Protein AF-A0A6P4YI47-F1 (afdb_monomer_lite)

Secondary structure (DSSP, 8-state):
---THHHHHHHHHHHHHHHHHHHHHHHH-----GGGSGGGGGEEEETTTTEEEE--TTTTHHHHHHHHHHHHHT---EEE---GGGTT--------TTEEETTGGGGS--B-GGGS-HHHHHHHHHHSEEEE----HHHHHHHHHIIIIIIHHHTT--HHHHHHHHHHHHHHHHTSPP-

InterPro domains:
  IPR005331 Sulfotransferase [PF03567] (42-154)
  IPR018011 Carbohydrate sulfotransferase 8-10 [PTHR12137] (9-154)

Foldseek 3Di:
DDDVVVVVVVVVVVVVVVVVVVVVCVVPPPDPDPVPDPQLVQWFAQVQQLEIERADQQLCRLVVLVVSVCVSVVHDAAEDPPDPVCPPPPDPVDDDVRYDHSCVSVPDPGDTPVVDDPVRVVVSVVGGHYDYRDDDPVSSVVSVCCVQPPVCVVVVNCPSVVVVVVVVVVVCVVPPPDD

Sequence (179 aa):
MDDWGNLAEAEEEQSRRLATLKEYCKKNISTGDPRRVSVQGHLLFYDNIKTIYCYIPKAGCKTMKLLFYNLEYNKTERLISVGTADFEGKEADYIAPNAHKSGWIHGRGHKKMKHYSEEELSLRLATYRKIIVVRDPFERLASAWLNKFVNMPARGTLSWVKGLNHRLRNYQERNQPDK

Structure (mmCIF, N/CA/C/O backbone):
data_AF-A0A6P4YI47-F1
#
_entry.id   AF-A0A6P4YI47-F1
#
loop_
_atom_site.group_PDB
_atom_site.id
_atom_site.type_symbol
_atom_site.label_atom_id
_atom_site.label_alt_id
_atom_site.label_comp_id
_atom_site.label_asym_id
_atom_site.label_entity_id
_atom_site.label_seq_id
_atom_site.pdbx_PDB_ins_code
_atom_site.Cartn_x
_atom_site.Cartn_y
_atom_site.Cartn_z
_atom_site.occupancy
_atom_site.B_iso_or_equiv
_atom_site.auth_seq_id
_atom_site.auth_comp_id
_atom_site.auth_asym_id
_atom_site.auth_atom_id
_atom_site.pdbx_PDB_model_num
ATOM 1 N N . MET A 1 1 ? -20.058 7.226 -23.048 1.00 40.03 1 MET A N 1
ATOM 2 C CA . MET A 1 1 ? -21.065 6.188 -22.759 1.00 40.03 1 MET A CA 1
ATOM 3 C C . MET A 1 1 ? -20.331 5.200 -21.885 1.00 40.03 1 MET A C 1
ATOM 5 O O . MET A 1 1 ? -19.506 4.456 -22.398 1.00 40.03 1 MET A O 1
ATOM 9 N N . ASP A 1 2 ? -20.444 5.390 -20.574 1.00 49.72 2 ASP A N 1
ATOM 10 C CA . ASP A 1 2 ? -19.545 4.762 -19.611 1.00 49.72 2 ASP A CA 1
ATOM 11 C C . ASP A 1 2 ? -19.858 3.277 -19.448 1.00 49.72 2 ASP A C 1
ATOM 13 O O . ASP A 1 2 ? -21.009 2.841 -19.409 1.00 49.72 2 ASP A O 1
ATOM 17 N N . ASP A 1 3 ? -18.778 2.519 -19.426 1.00 58.06 3 ASP A N 1
ATOM 18 C CA . ASP A 1 3 ? -18.688 1.073 -19.437 1.00 58.06 3 ASP A CA 1
ATOM 19 C C . ASP A 1 3 ? -19.016 0.498 -18.051 1.00 58.06 3 ASP A C 1
ATOM 21 O O . ASP A 1 3 ? -18.145 0.160 -17.250 1.00 58.06 3 ASP A O 1
ATOM 25 N N . TRP A 1 4 ? -20.308 0.460 -17.723 1.00 56.41 4 TRP A N 1
ATOM 26 C CA . TRP A 1 4 ? -20.801 -0.072 -16.448 1.00 56.41 4 TRP A CA 1
ATOM 27 C C . TRP A 1 4 ? -20.685 -1.602 -16.338 1.00 56.41 4 TRP A C 1
ATOM 29 O O . TRP A 1 4 ? -20.750 -2.128 -15.228 1.00 56.41 4 TRP A O 1
ATOM 39 N N . GLY A 1 5 ? -20.466 -2.313 -17.454 1.00 61.50 5 GLY A N 1
ATOM 40 C CA . GLY A 1 5 ? -20.206 -3.759 -17.454 1.00 61.50 5 GLY A CA 1
ATOM 41 C C . GLY A 1 5 ? -18.921 -4.109 -16.701 1.00 61.50 5 GLY A C 1
ATOM 42 O O . GLY A 1 5 ? -18.896 -5.049 -15.909 1.00 61.50 5 GLY A O 1
ATOM 43 N N . ASN A 1 6 ? -17.903 -3.260 -16.839 1.00 78.69 6 ASN A N 1
ATOM 44 C CA . ASN A 1 6 ? -16.617 -3.432 -16.173 1.00 78.69 6 ASN A CA 1
ATOM 45 C C . ASN A 1 6 ? -16.653 -3.208 -14.652 1.00 78.69 6 ASN A C 1
ATOM 47 O O . ASN A 1 6 ? -15.825 -3.771 -13.935 1.00 78.69 6 ASN A O 1
ATOM 51 N N . LEU A 1 7 ? -17.589 -2.404 -14.126 1.00 85.38 7 LEU A N 1
ATOM 52 C CA . LEU A 1 7 ? -17.669 -2.172 -12.679 1.00 85.38 7 LEU A CA 1
ATOM 53 C C . LEU A 1 7 ? -18.260 -3.382 -11.951 1.00 85.38 7 LEU A C 1
ATOM 55 O O . LEU A 1 7 ? -17.698 -3.815 -10.947 1.00 85.38 7 LEU A O 1
ATOM 59 N N . ALA A 1 8 ? -19.351 -3.944 -12.476 1.00 88.44 8 ALA A N 1
ATOM 60 C CA . ALA A 1 8 ? -19.997 -5.112 -11.884 1.00 88.44 8 ALA A CA 1
ATOM 61 C C . ALA A 1 8 ? -19.057 -6.331 -11.878 1.00 88.44 8 ALA A C 1
ATOM 63 O O . ALA A 1 8 ? -18.908 -6.989 -10.849 1.00 88.44 8 ALA A O 1
ATOM 64 N N . GLU A 1 9 ? -18.347 -6.573 -12.985 1.00 89.94 9 GLU A N 1
ATOM 65 C CA . GLU A 1 9 ? -17.344 -7.642 -13.072 1.00 89.94 9 GLU A CA 1
ATOM 66 C C . GLU A 1 9 ? -16.193 -7.426 -12.072 1.00 89.94 9 GLU A C 1
ATOM 68 O O . GLU A 1 9 ? -15.772 -8.351 -11.370 1.00 89.94 9 GLU A O 1
ATOM 73 N N . ALA A 1 10 ? -15.705 -6.188 -11.936 1.00 87.06 10 ALA A N 1
ATOM 74 C CA . ALA A 1 10 ? -14.659 -5.862 -10.970 1.00 87.06 10 ALA A CA 1
ATOM 75 C C . ALA A 1 10 ? -15.119 -6.049 -9.513 1.00 87.06 10 ALA A C 1
ATOM 77 O O . ALA A 1 10 ? -14.333 -6.496 -8.670 1.00 87.06 10 ALA A O 1
ATOM 78 N N . GLU A 1 11 ? -16.372 -5.717 -9.201 1.00 90.88 11 GLU A N 1
ATOM 79 C CA . GLU A 1 11 ? -16.970 -5.925 -7.880 1.00 90.88 11 GLU A CA 1
ATOM 80 C C . GLU A 1 11 ? -17.151 -7.414 -7.558 1.00 90.88 11 GLU A C 1
ATOM 82 O O . GLU A 1 11 ? -16.849 -7.845 -6.436 1.00 90.88 11 GLU A O 1
ATOM 87 N N . GLU A 1 12 ? -17.571 -8.218 -8.536 1.00 93.50 12 GLU A N 1
ATOM 88 C CA . GLU A 1 12 ? -17.681 -9.671 -8.403 1.00 93.50 12 GLU A CA 1
ATOM 89 C C . GLU A 1 12 ? -16.309 -10.308 -8.139 1.00 93.50 12 GLU A C 1
ATOM 91 O O . GLU A 1 12 ? -16.121 -11.017 -7.142 1.00 93.50 12 GLU A O 1
ATOM 96 N N . GLU A 1 13 ? -15.306 -9.983 -8.957 1.00 90.69 13 GLU A N 1
ATOM 97 C CA . GLU A 1 13 ? -13.947 -10.500 -8.792 1.00 90.69 13 GLU A CA 1
ATOM 98 C C . GLU A 1 13 ? -13.329 -10.058 -7.455 1.00 90.69 13 GLU A C 1
ATOM 100 O O . GLU A 1 13 ? -12.665 -10.842 -6.766 1.00 90.69 13 GLU A O 1
ATOM 105 N N . GLN A 1 14 ? -13.573 -8.817 -7.025 1.00 90.56 14 GLN A N 1
ATOM 106 C CA . GLN A 1 14 ? -13.110 -8.339 -5.724 1.00 90.56 14 GLN A CA 1
ATOM 107 C C . GLN A 1 14 ? -13.782 -9.086 -4.564 1.00 90.56 14 GLN A C 1
ATOM 109 O O . GLN A 1 14 ? -13.125 -9.398 -3.562 1.00 90.56 14 GLN A O 1
ATOM 114 N N . SER A 1 15 ? -15.066 -9.420 -4.705 1.00 93.50 15 SER A N 1
ATOM 115 C CA . SER A 1 15 ? -15.814 -10.207 -3.722 1.00 93.50 15 SER A CA 1
ATOM 116 C C . SER A 1 15 ? -15.263 -11.629 -3.625 1.00 93.50 15 SER A C 1
ATOM 118 O O . SER A 1 15 ? -15.011 -12.115 -2.516 1.00 93.50 15 SER A O 1
ATOM 120 N N . ARG A 1 16 ? -14.960 -12.255 -4.769 1.00 94.56 16 ARG A N 1
ATOM 121 C CA . ARG A 1 16 ? -14.312 -13.570 -4.843 1.00 94.56 16 ARG A CA 1
ATOM 122 C C . ARG A 1 16 ? -12.948 -13.568 -4.152 1.00 94.56 16 ARG A C 1
ATOM 124 O O . ARG A 1 16 ? -12.696 -14.396 -3.275 1.00 94.56 16 ARG A O 1
ATOM 131 N N . ARG A 1 17 ? -12.083 -12.596 -4.467 1.00 91.38 17 ARG A N 1
ATOM 132 C CA . ARG A 1 17 ? -10.757 -12.440 -3.833 1.00 91.38 17 ARG A CA 1
ATOM 133 C C . ARG A 1 17 ? -10.856 -12.275 -2.321 1.00 91.38 17 ARG A C 1
ATOM 135 O O . ARG A 1 17 ? -10.080 -12.877 -1.574 1.00 91.38 17 ARG A O 1
ATOM 142 N N . LEU A 1 18 ? -11.807 -11.464 -1.860 1.00 91.00 18 LEU A N 1
ATOM 143 C CA . LEU A 1 18 ? -12.024 -11.240 -0.436 1.00 91.00 18 LEU A CA 1
ATOM 144 C C . LEU A 1 18 ? -12.518 -12.510 0.269 1.00 91.00 18 LEU A C 1
ATOM 146 O O . LEU A 1 18 ? -12.091 -12.776 1.394 1.00 91.00 18 LEU A O 1
ATOM 150 N N . ALA A 1 19 ? -13.385 -13.297 -0.371 1.00 94.06 19 ALA A N 1
ATOM 151 C CA . ALA A 1 19 ? -13.849 -14.575 0.161 1.00 94.06 19 ALA A CA 1
ATOM 152 C C . ALA A 1 19 ? -12.685 -15.560 0.341 1.00 94.06 19 ALA A C 1
ATOM 154 O O . ALA A 1 19 ? -12.495 -16.074 1.446 1.00 94.06 19 ALA A O 1
ATOM 155 N N . THR A 1 20 ? -11.840 -15.724 -0.683 1.00 92.62 20 THR A N 1
ATOM 156 C CA . THR A 1 20 ? -10.638 -16.572 -0.610 1.00 92.62 20 THR A CA 1
ATOM 157 C C . THR A 1 20 ? -9.698 -16.134 0.514 1.00 92.62 20 THR A C 1
ATOM 159 O O . THR A 1 20 ? -9.215 -16.962 1.285 1.00 92.62 20 THR A O 1
ATOM 162 N N . LEU A 1 21 ? -9.460 -14.825 0.661 1.00 88.19 21 LEU A N 1
ATOM 163 C CA . LEU A 1 21 ? -8.621 -14.304 1.741 1.00 88.19 21 LEU A CA 1
ATOM 164 C C . LEU A 1 21 ? -9.211 -14.622 3.122 1.00 88.19 21 LEU A C 1
ATOM 166 O O . LEU A 1 21 ? -8.489 -15.062 4.016 1.00 88.19 21 LEU A O 1
ATOM 170 N N . LYS A 1 22 ? -10.522 -14.422 3.302 1.00 89.25 22 LYS A N 1
ATOM 171 C CA . LYS A 1 22 ? -11.212 -14.723 4.565 1.00 89.25 22 LYS A CA 1
ATOM 172 C C . LYS A 1 22 ? -11.127 -16.206 4.911 1.00 89.25 22 LYS A C 1
ATOM 174 O O . LYS A 1 22 ? -10.883 -16.536 6.068 1.00 89.25 22 LYS A O 1
ATOM 179 N N . GLU A 1 23 ? -11.313 -17.086 3.935 1.00 92.25 23 GLU A N 1
ATOM 180 C CA . GLU A 1 23 ? -11.200 -18.532 4.122 1.00 92.25 23 GLU A CA 1
ATOM 181 C C . GLU A 1 23 ? -9.778 -18.937 4.526 1.00 92.25 23 GLU A C 1
ATOM 183 O O . GLU A 1 23 ? -9.587 -19.626 5.532 1.00 92.25 23 GLU A O 1
ATOM 188 N N . TYR A 1 24 ? -8.769 -18.420 3.818 1.00 88.81 24 TYR A N 1
ATOM 189 C CA . TYR A 1 24 ? -7.368 -18.647 4.160 1.00 88.81 24 TYR A CA 1
ATOM 190 C C . TYR A 1 24 ? -7.055 -18.194 5.591 1.00 88.81 24 TYR A C 1
ATOM 192 O O . TYR A 1 24 ? -6.412 -18.925 6.346 1.00 88.81 24 TYR A O 1
ATOM 200 N N . CYS A 1 25 ? -7.526 -17.008 5.987 1.00 84.25 25 CYS A N 1
ATOM 201 C CA . CYS A 1 25 ? -7.335 -16.491 7.339 1.00 84.25 25 CYS A CA 1
ATOM 202 C C . CYS A 1 25 ? -8.010 -17.372 8.395 1.00 84.25 25 CYS A C 1
ATOM 204 O O . CYS A 1 25 ? -7.359 -17.702 9.380 1.00 84.25 25 CYS A O 1
ATOM 206 N N . LYS A 1 26 ? -9.262 -17.803 8.183 1.00 86.12 26 LYS A N 1
ATOM 207 C CA . LYS A 1 26 ? -9.970 -18.704 9.113 1.00 86.12 26 LYS A CA 1
ATOM 208 C C . LYS A 1 26 ? -9.216 -20.015 9.337 1.00 86.12 26 LYS A C 1
ATOM 210 O O . LYS A 1 26 ? -9.196 -20.518 10.453 1.00 86.12 26 LYS A O 1
ATOM 215 N N . LYS A 1 27 ? -8.598 -20.558 8.285 1.00 88.31 27 LYS A N 1
ATOM 216 C CA . LYS A 1 27 ? -7.857 -21.824 8.346 1.00 88.31 27 LYS A CA 1
ATOM 217 C C . LYS A 1 27 ? -6.483 -21.691 9.008 1.00 88.31 27 LYS A C 1
ATOM 219 O O . LYS A 1 27 ? -6.055 -22.611 9.695 1.00 88.31 27 LYS A O 1
ATOM 224 N N . ASN A 1 28 ? -5.778 -20.582 8.775 1.00 82.69 28 ASN A N 1
ATOM 225 C CA . ASN A 1 28 ? -4.349 -20.464 9.102 1.00 82.69 28 ASN A CA 1
ATOM 226 C C . ASN A 1 28 ? -4.030 -19.497 10.251 1.00 82.69 28 ASN A C 1
ATOM 228 O O . ASN A 1 28 ? -2.898 -19.481 10.727 1.00 82.69 28 ASN A O 1
ATOM 232 N N . ILE A 1 29 ? -4.979 -18.670 10.689 1.00 75.81 29 ILE A N 1
ATOM 233 C CA . ILE A 1 29 ? -4.773 -17.696 11.765 1.00 75.81 29 ILE A CA 1
ATOM 234 C C . ILE A 1 29 ? -5.706 -18.070 12.919 1.00 75.81 29 ILE A C 1
ATOM 236 O O . ILE A 1 29 ? -6.883 -17.725 12.919 1.00 75.81 29 ILE A O 1
ATOM 240 N N . SER A 1 30 ? -5.170 -18.802 13.898 1.00 60.56 30 SER A N 1
ATOM 241 C CA . SER A 1 30 ? -5.908 -19.300 15.070 1.00 60.56 30 SER A CA 1
ATOM 242 C C . SER A 1 30 ? -6.175 -18.229 16.134 1.00 60.56 30 SER A C 1
ATOM 244 O O . SER A 1 30 ? -7.074 -18.385 16.956 1.00 60.56 30 SER A O 1
ATOM 246 N N . THR A 1 31 ? -5.432 -17.119 16.121 1.00 58.41 31 THR A N 1
ATOM 247 C CA . THR A 1 31 ? -5.633 -15.989 17.031 1.00 58.41 31 THR A CA 1
ATOM 248 C C . THR A 1 31 ? -6.284 -14.829 16.290 1.00 58.41 31 THR A C 1
ATOM 250 O O . THR A 1 31 ? -5.671 -14.160 15.465 1.00 58.41 31 THR A O 1
ATOM 253 N N . GLY A 1 32 ? -7.544 -14.549 16.620 1.00 56.72 32 GLY A N 1
ATOM 254 C CA . GLY A 1 32 ? -8.293 -13.407 16.092 1.00 56.72 32 GLY A CA 1
ATOM 255 C C . GLY A 1 32 ? -7.777 -12.032 16.537 1.00 56.72 32 GLY A C 1
ATOM 256 O O . GLY A 1 32 ? -8.502 -11.060 16.363 1.00 56.72 32 GLY A O 1
ATOM 257 N N . ASP A 1 33 ? -6.569 -11.932 17.114 1.00 60.47 33 ASP A N 1
ATOM 258 C CA . ASP A 1 33 ? -5.957 -10.663 17.515 1.00 60.47 33 ASP A CA 1
ATOM 259 C C . ASP A 1 33 ? -4.926 -10.196 16.463 1.00 60.47 33 ASP A C 1
ATOM 261 O O . ASP A 1 33 ? -3.794 -10.699 16.429 1.00 60.47 33 ASP A O 1
ATOM 265 N N . PRO A 1 34 ? -5.261 -9.187 15.632 1.00 57.81 34 PRO A N 1
ATOM 266 C CA . PRO A 1 34 ? -4.355 -8.611 14.638 1.00 57.81 34 PRO A CA 1
ATOM 267 C C . PRO A 1 34 ? -3.056 -8.059 15.243 1.00 57.81 34 PRO A C 1
ATOM 269 O O . PRO A 1 34 ? -2.062 -7.899 14.532 1.00 57.81 34 PRO A O 1
ATOM 272 N N . ARG A 1 35 ? -3.042 -7.772 16.552 1.00 59.19 35 ARG A N 1
ATOM 273 C CA . ARG A 1 35 ? -1.894 -7.230 17.291 1.00 59.19 35 ARG A CA 1
ATOM 274 C C . ARG A 1 35 ? -0.852 -8.289 17.637 1.00 59.19 35 ARG A C 1
ATOM 276 O O . ARG A 1 35 ? 0.237 -7.931 18.062 1.00 59.19 35 ARG A O 1
ATOM 283 N N . ARG A 1 36 ? -1.127 -9.580 17.428 1.00 57.72 36 ARG A N 1
ATOM 284 C CA . ARG A 1 36 ? -0.164 -10.669 17.691 1.00 57.72 36 ARG A CA 1
ATOM 285 C C . ARG A 1 36 ? 0.554 -11.175 16.440 1.00 57.72 36 ARG A C 1
ATOM 287 O O . ARG A 1 36 ? 1.445 -12.012 16.540 1.00 57.72 36 ARG A O 1
ATOM 294 N N . VAL A 1 37 ? 0.204 -10.660 15.261 1.00 59.66 37 VAL A N 1
ATOM 295 C CA . VAL A 1 37 ? 0.766 -11.122 13.987 1.00 59.66 37 VAL A CA 1
ATOM 296 C C . VAL A 1 37 ? 1.927 -10.219 13.550 1.00 59.66 37 VAL A C 1
ATOM 298 O O . VAL A 1 37 ? 1.805 -8.999 13.538 1.00 59.66 37 VAL A O 1
ATOM 301 N N . SER A 1 38 ? 3.045 -10.808 13.109 1.00 54.44 38 SER A N 1
ATOM 302 C CA . SER A 1 38 ? 4.269 -10.117 12.643 1.00 54.44 38 SER A CA 1
ATOM 303 C C . SER A 1 38 ? 4.069 -9.101 11.489 1.00 54.44 38 SER A C 1
ATOM 305 O O . SER A 1 38 ? 4.998 -8.365 11.148 1.00 54.44 38 SER A O 1
ATOM 307 N N . VAL A 1 39 ? 2.876 -9.016 10.887 1.00 58.50 39 VAL A N 1
ATOM 308 C CA . VAL A 1 39 ? 2.548 -8.128 9.751 1.00 58.50 39 VAL A CA 1
ATOM 309 C C . VAL A 1 39 ? 2.288 -6.663 10.126 1.00 58.50 39 VAL A C 1
ATOM 311 O O . VAL A 1 39 ? 2.103 -5.841 9.227 1.00 58.50 39 VAL A O 1
ATOM 314 N N . GLN A 1 40 ? 2.340 -6.292 11.411 1.00 65.31 40 GLN A N 1
ATOM 315 C CA . GLN A 1 40 ? 2.122 -4.912 11.896 1.00 65.31 40 GLN A CA 1
ATOM 316 C C . GLN A 1 40 ? 2.937 -3.855 11.131 1.00 65.31 40 GLN A C 1
ATOM 318 O O . GLN A 1 40 ? 2.472 -2.737 10.902 1.00 65.31 40 GLN A O 1
ATOM 323 N N . GLY A 1 41 ? 4.148 -4.210 10.686 1.00 78.31 41 GLY A N 1
ATOM 324 C CA . GLY A 1 41 ? 5.039 -3.301 9.961 1.00 78.31 41 GLY A CA 1
ATOM 325 C C . GLY A 1 41 ? 4.506 -2.821 8.604 1.00 78.31 41 GLY A C 1
ATOM 326 O O . GLY A 1 41 ? 5.002 -1.813 8.093 1.00 78.31 41 GLY A O 1
ATOM 327 N N . HIS A 1 42 ? 3.512 -3.512 8.036 1.00 89.56 42 HIS A N 1
ATOM 328 C CA . HIS A 1 42 ? 2.964 -3.246 6.705 1.00 89.56 42 HIS A CA 1
ATOM 329 C C . HIS A 1 42 ? 1.722 -2.347 6.690 1.00 89.56 42 HIS A C 1
ATOM 331 O O . HIS A 1 42 ? 1.319 -1.901 5.614 1.00 89.56 42 HIS A O 1
ATOM 337 N N . LEU A 1 43 ? 1.133 -2.056 7.851 1.00 93.00 43 LEU A N 1
ATOM 338 C CA . LEU A 1 43 ? -0.086 -1.258 7.952 1.00 93.00 43 LEU A CA 1
ATOM 339 C C . LEU A 1 43 ? 0.242 0.229 8.087 1.00 93.00 43 LEU A C 1
ATOM 341 O O . LEU A 1 43 ? 0.936 0.646 9.018 1.00 93.00 43 LEU A O 1
ATOM 345 N N . LEU A 1 44 ? -0.271 1.017 7.144 1.00 95.44 44 LEU A N 1
ATOM 346 C CA . LEU A 1 44 ? -0.207 2.475 7.148 1.00 95.44 44 LEU A CA 1
ATOM 347 C C . LEU A 1 44 ? -1.606 3.040 7.370 1.00 95.44 44 LEU A C 1
ATOM 349 O O . LEU A 1 44 ? -2.562 2.574 6.753 1.00 95.44 44 LEU A O 1
ATOM 353 N N . PHE A 1 45 ? -1.707 4.032 8.241 1.00 96.31 45 PHE A N 1
ATOM 354 C CA . PHE A 1 45 ? -2.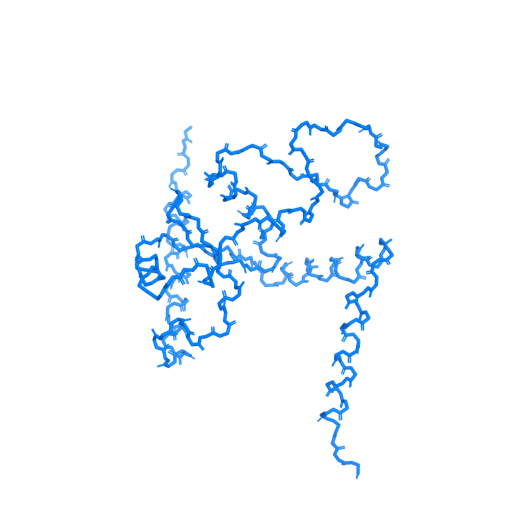959 4.640 8.667 1.00 96.31 45 PHE A CA 1
ATOM 355 C C . PHE A 1 45 ? -3.032 6.068 8.132 1.00 96.31 45 PHE A C 1
ATOM 357 O O . PHE A 1 45 ? -2.077 6.834 8.271 1.00 96.31 45 PHE A O 1
ATOM 364 N N . TYR A 1 46 ? -4.169 6.397 7.527 1.00 97.06 46 TYR A N 1
ATOM 365 C CA . TYR A 1 46 ? -4.480 7.706 6.967 1.00 97.06 46 TYR A CA 1
ATOM 366 C C . TYR A 1 46 ? -5.793 8.180 7.596 1.00 97.06 46 TYR A C 1
ATOM 368 O O . TYR A 1 46 ? -6.861 7.617 7.334 1.00 97.06 46 TYR A O 1
ATOM 376 N N . ASP A 1 47 ? -5.689 9.133 8.522 1.00 97.19 47 ASP A N 1
ATOM 377 C CA . ASP A 1 47 ? -6.778 9.524 9.413 1.00 97.19 47 ASP A CA 1
ATOM 378 C C . ASP A 1 47 ? -7.784 10.450 8.727 1.00 97.19 47 ASP A C 1
ATOM 380 O O . ASP A 1 47 ? -8.972 10.380 9.053 1.00 97.19 47 ASP A O 1
ATOM 384 N N . ASN A 1 48 ? -7.347 11.277 7.775 1.00 97.06 48 ASN A N 1
ATOM 385 C CA . ASN A 1 48 ? -8.220 12.222 7.076 1.00 97.06 48 ASN A CA 1
ATOM 386 C C . ASN A 1 48 ? -9.110 11.501 6.060 1.00 97.06 48 ASN A C 1
ATOM 388 O O . ASN A 1 48 ? -10.296 11.796 5.955 1.00 97.06 48 ASN A O 1
ATOM 392 N N . ILE A 1 49 ? -8.568 10.485 5.386 1.00 96.88 49 ILE A N 1
ATOM 393 C CA . ILE A 1 49 ? -9.310 9.656 4.417 1.00 96.88 49 ILE A CA 1
ATOM 394 C C . ILE A 1 49 ? -9.853 8.349 5.016 1.00 96.88 49 ILE A C 1
ATOM 396 O O . ILE A 1 49 ? -10.299 7.470 4.276 1.00 96.88 49 ILE A O 1
ATOM 400 N N . LYS A 1 50 ? -9.766 8.181 6.344 1.00 97.88 50 LYS A N 1
ATOM 401 C CA . LYS A 1 50 ? -10.282 7.022 7.104 1.00 97.88 50 LYS A CA 1
ATOM 402 C C . LYS A 1 50 ? -9.917 5.674 6.472 1.00 97.88 50 LYS A C 1
ATOM 404 O O . LYS A 1 50 ? -10.762 4.794 6.290 1.00 97.88 50 LYS A O 1
ATOM 409 N N . THR A 1 51 ? -8.643 5.520 6.112 1.00 97.69 51 THR A N 1
ATOM 410 C CA . THR A 1 51 ? -8.147 4.377 5.337 1.00 97.69 51 THR A CA 1
ATOM 411 C C . THR A 1 51 ? -6.917 3.746 5.986 1.00 97.69 51 THR A C 1
ATOM 413 O O . THR A 1 51 ? -6.000 4.427 6.440 1.00 97.69 51 THR A O 1
ATOM 416 N N . ILE A 1 52 ? -6.883 2.415 5.993 1.00 96.62 52 ILE A N 1
ATOM 417 C CA . ILE A 1 52 ? -5.736 1.588 6.358 1.00 96.62 52 ILE A CA 1
ATOM 418 C C . ILE A 1 52 ? -5.231 0.910 5.090 1.00 96.62 52 ILE A C 1
ATOM 420 O O . ILE A 1 52 ? -5.956 0.153 4.445 1.00 96.62 52 ILE A O 1
ATOM 424 N N . TYR A 1 53 ? -3.969 1.144 4.754 1.00 96.50 53 TYR A N 1
ATOM 425 C CA . TYR A 1 53 ? -3.314 0.525 3.611 1.00 96.50 53 TYR A CA 1
ATOM 426 C C . TYR A 1 53 ? -2.292 -0.516 4.068 1.00 96.50 53 TYR A C 1
ATOM 428 O O . TYR A 1 53 ? -1.298 -0.184 4.717 1.00 96.50 53 TYR A O 1
ATOM 436 N N . CYS A 1 54 ? -2.507 -1.776 3.687 1.00 93.88 54 CYS A N 1
ATOM 437 C CA . CYS A 1 54 ? -1.514 -2.836 3.831 1.00 93.88 54 CYS A CA 1
ATOM 438 C C . CYS A 1 54 ? -0.573 -2.807 2.624 1.00 93.88 54 CYS A C 1
ATOM 440 O O . CYS A 1 54 ? -0.916 -3.280 1.536 1.00 93.88 54 CYS A O 1
ATOM 442 N N . TYR A 1 55 ? 0.617 -2.222 2.786 1.00 93.50 55 TYR A N 1
ATOM 443 C CA . TYR A 1 55 ? 1.538 -2.116 1.661 1.00 93.50 55 T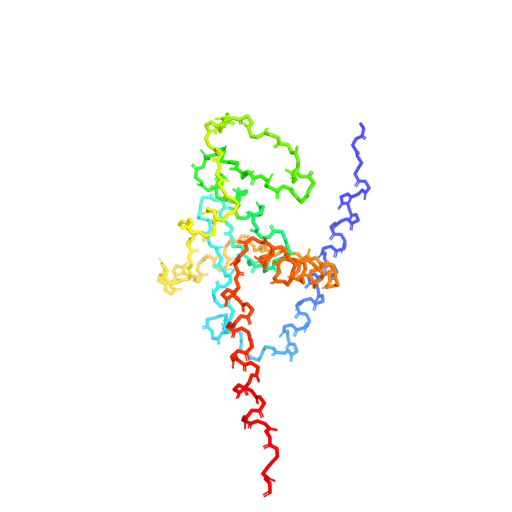YR A CA 1
ATOM 444 C C . TYR A 1 55 ? 2.240 -3.448 1.394 1.00 93.50 55 TYR A C 1
ATOM 446 O O . TYR A 1 55 ? 2.925 -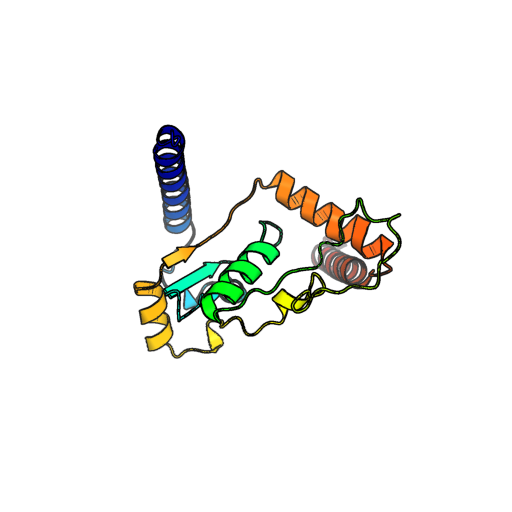4.008 2.251 1.00 93.50 55 TYR A O 1
ATOM 454 N N . ILE A 1 56 ? 2.181 -3.895 0.142 1.00 92.56 56 ILE A N 1
ATOM 455 C CA . ILE A 1 56 ? 2.913 -5.069 -0.327 1.00 92.56 56 ILE A CA 1
ATOM 456 C C . ILE A 1 56 ? 4.071 -4.611 -1.223 1.00 92.56 56 ILE A C 1
ATOM 458 O O . ILE A 1 56 ? 3.848 -3.947 -2.244 1.00 92.56 56 ILE A O 1
ATOM 462 N N . PRO A 1 57 ? 5.338 -4.912 -0.872 1.00 91.44 57 PRO A N 1
ATOM 463 C CA . PRO A 1 57 ? 6.467 -4.567 -1.724 1.00 91.44 57 PRO A CA 1
ATOM 464 C C . PRO A 1 57 ? 6.268 -5.105 -3.140 1.00 91.44 57 PRO A C 1
ATOM 466 O O . PRO A 1 57 ? 5.952 -6.280 -3.314 1.00 91.44 57 PRO A O 1
ATOM 469 N N . LYS A 1 58 ? 6.510 -4.241 -4.134 1.00 91.44 58 LYS A N 1
ATOM 470 C CA . LYS A 1 58 ? 6.453 -4.559 -5.573 1.00 91.44 58 LYS A CA 1
ATOM 471 C C . LYS A 1 58 ? 5.049 -4.784 -6.161 1.00 91.44 58 LYS A C 1
ATOM 473 O O . LYS A 1 58 ? 4.952 -5.045 -7.351 1.00 91.44 58 LYS A O 1
ATOM 478 N N . ALA A 1 59 ? 3.986 -4.541 -5.395 1.00 92.81 59 ALA A N 1
ATOM 479 C CA . ALA A 1 59 ? 2.602 -4.499 -5.883 1.00 92.81 59 ALA A CA 1
ATOM 480 C C . ALA A 1 59 ? 2.105 -3.050 -6.098 1.00 92.81 59 ALA A C 1
ATOM 482 O O . ALA A 1 59 ? 1.022 -2.682 -5.671 1.00 92.81 59 ALA A O 1
ATOM 483 N N . GLY A 1 60 ? 2.946 -2.165 -6.652 1.00 90.38 60 GLY A N 1
ATOM 484 C CA . GLY A 1 60 ? 2.577 -0.747 -6.838 1.00 90.38 60 GLY A CA 1
ATOM 485 C C . GLY A 1 60 ? 2.662 0.118 -5.570 1.00 90.38 60 GLY A C 1
ATOM 486 O O . GLY A 1 60 ? 2.121 1.220 -5.514 1.00 90.38 60 GLY A O 1
ATOM 487 N N . CYS A 1 61 ? 3.382 -0.333 -4.536 1.00 92.00 61 CYS A N 1
ATOM 488 C CA . CYS A 1 61 ? 3.366 0.341 -3.236 1.00 92.00 61 CYS A CA 1
ATOM 489 C C . CYS A 1 61 ? 3.906 1.780 -3.218 1.00 92.00 61 CYS A C 1
ATOM 491 O O . CYS A 1 61 ? 3.531 2.531 -2.325 1.00 92.00 61 CYS A O 1
ATOM 493 N N . LYS A 1 62 ? 4.769 2.180 -4.162 1.00 90.31 62 LYS A N 1
ATOM 494 C CA . LYS A 1 62 ? 5.215 3.580 -4.293 1.00 90.31 62 LYS A CA 1
ATOM 495 C C . LYS A 1 62 ? 4.063 4.482 -4.720 1.00 90.31 62 LYS A C 1
ATOM 497 O O . LYS A 1 62 ? 3.797 5.470 -4.046 1.00 90.31 62 LYS A O 1
ATOM 502 N N . THR A 1 63 ? 3.378 4.089 -5.790 1.00 92.06 63 THR A N 1
ATOM 503 C CA . THR A 1 63 ? 2.235 4.800 -6.365 1.00 92.06 63 THR A CA 1
ATOM 504 C C . THR A 1 63 ? 1.118 4.939 -5.340 1.00 92.06 63 THR A C 1
ATOM 506 O O . THR A 1 63 ? 0.677 6.048 -5.069 1.00 92.06 63 THR A O 1
ATOM 509 N N . MET A 1 64 ? 0.747 3.844 -4.671 1.00 95.31 64 MET A N 1
ATOM 510 C CA . MET A 1 64 ? -0.302 3.881 -3.647 1.00 95.31 64 MET A CA 1
ATOM 511 C C . MET A 1 64 ? 0.065 4.757 -2.447 1.00 95.31 64 MET A C 1
ATOM 513 O O . MET A 1 64 ? -0.768 5.516 -1.966 1.00 95.31 64 MET A O 1
ATOM 517 N N . LYS A 1 65 ? 1.320 4.702 -1.971 1.00 95.25 65 LYS A N 1
ATOM 518 C CA . LYS A 1 65 ? 1.768 5.582 -0.880 1.00 95.25 65 LYS A CA 1
ATOM 519 C C . LYS A 1 65 ? 1.725 7.052 -1.283 1.00 95.25 65 LYS A C 1
ATOM 521 O O . LYS A 1 65 ? 1.406 7.873 -0.436 1.00 95.25 65 LYS A O 1
ATOM 526 N N . LEU A 1 66 ? 2.064 7.379 -2.532 1.00 94.62 66 LEU A N 1
ATOM 527 C CA . LEU A 1 66 ? 1.997 8.749 -3.045 1.00 94.62 66 LEU A CA 1
ATOM 528 C C . LEU A 1 66 ? 0.548 9.233 -3.114 1.00 94.62 66 LEU A C 1
ATOM 530 O O . LEU A 1 66 ? 0.256 10.308 -2.608 1.00 94.62 66 LEU A O 1
ATOM 534 N N . LEU A 1 67 ? -0.347 8.416 -3.678 1.00 95.06 67 LEU A N 1
ATOM 535 C CA . LEU A 1 67 ? -1.775 8.714 -3.758 1.00 95.06 67 LEU A CA 1
ATOM 536 C C . LEU A 1 67 ? -2.355 8.996 -2.370 1.00 95.06 67 LEU A C 1
ATOM 538 O O . LEU A 1 67 ? -2.917 10.063 -2.146 1.00 95.06 67 LEU A O 1
ATOM 542 N N . PHE A 1 68 ? -2.174 8.076 -1.421 1.00 96.38 68 PHE A N 1
ATOM 543 C CA . PHE A 1 68 ? -2.714 8.262 -0.076 1.00 96.38 68 PHE A CA 1
ATOM 544 C C . PHE A 1 68 ? -2.050 9.410 0.676 1.00 96.38 68 PHE A C 1
ATOM 546 O O . PHE A 1 68 ? -2.736 10.115 1.397 1.00 96.38 68 PHE A O 1
ATOM 553 N N . TYR A 1 69 ? -0.751 9.648 0.483 1.00 95.69 69 TYR A N 1
ATOM 554 C CA . TYR A 1 69 ? -0.086 10.821 1.050 1.00 95.69 69 TYR A CA 1
ATOM 555 C C . TYR A 1 69 ? -0.691 12.127 0.519 1.00 95.69 69 TYR A C 1
ATOM 557 O O . TYR A 1 69 ? -1.000 13.023 1.297 1.00 95.69 69 TYR A O 1
ATOM 565 N N . ASN A 1 70 ? -0.894 12.225 -0.795 1.00 95.00 70 ASN A N 1
ATOM 566 C CA . ASN A 1 70 ? -1.491 13.400 -1.420 1.00 95.00 70 ASN A CA 1
ATOM 567 C C . ASN A 1 70 ? -2.914 13.648 -0.915 1.00 95.00 70 ASN A C 1
ATOM 569 O O . ASN A 1 70 ? -3.240 14.780 -0.572 1.00 95.00 70 ASN A O 1
ATOM 573 N N . LEU A 1 71 ? -3.731 12.598 -0.798 1.00 96.06 71 LEU A N 1
ATOM 574 C CA . LEU A 1 71 ? -5.089 12.720 -0.268 1.00 96.06 71 LEU A CA 1
ATOM 575 C C . LEU A 1 71 ? -5.106 13.049 1.234 1.00 96.06 71 LEU A C 1
ATOM 577 O O . LEU A 1 71 ? -5.887 13.889 1.664 1.00 96.06 71 LEU A O 1
ATOM 581 N N . GLU A 1 72 ? -4.233 12.429 2.031 1.00 95.56 72 GLU A N 1
ATOM 582 C CA . GLU A 1 72 ? -4.154 12.660 3.479 1.00 95.56 72 GLU A CA 1
ATOM 583 C C . GLU A 1 72 ? -3.755 14.102 3.802 1.00 95.56 72 GLU A C 1
ATOM 585 O O . GLU A 1 72 ? -4.319 14.709 4.707 1.00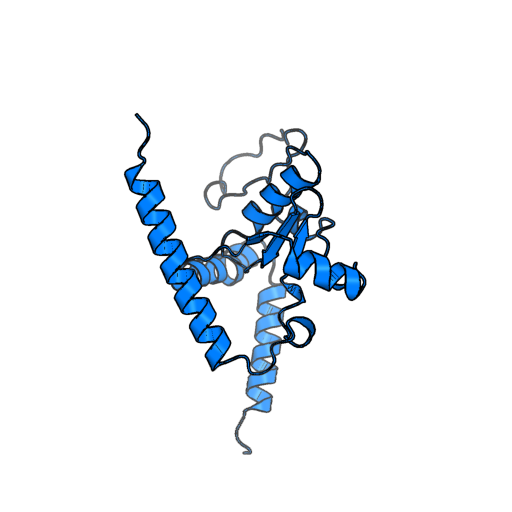 95.56 72 GLU A O 1
ATOM 590 N N . TYR A 1 73 ? -2.792 14.664 3.070 1.00 94.50 73 TYR A N 1
ATOM 591 C CA . TYR A 1 73 ? -2.231 15.984 3.368 1.00 94.50 73 TYR A CA 1
ATOM 592 C C . TYR A 1 73 ? -2.705 17.092 2.423 1.00 94.50 73 TYR A C 1
ATOM 594 O O . TYR A 1 73 ? -2.183 18.206 2.503 1.00 94.50 73 TYR A O 1
ATOM 602 N N . ASN A 1 74 ? -3.660 16.792 1.535 1.00 94.50 74 ASN A N 1
ATOM 603 C CA . ASN A 1 74 ? -4.128 17.686 0.476 1.00 94.50 74 ASN A CA 1
ATOM 604 C C . ASN A 1 74 ? -2.955 18.287 -0.331 1.00 94.50 74 ASN A C 1
ATOM 606 O O . ASN A 1 74 ? -2.726 19.499 -0.353 1.00 94.50 74 ASN A O 1
ATOM 610 N N . LYS A 1 75 ? -2.139 17.407 -0.922 1.00 92.31 75 LYS A N 1
ATOM 611 C CA . LYS A 1 75 ? -0.933 17.744 -1.696 1.00 92.31 75 LYS A CA 1
ATOM 612 C C . LYS A 1 75 ? -1.018 17.217 -3.126 1.00 92.31 75 LYS A C 1
ATOM 614 O O . LYS A 1 75 ? -1.786 16.308 -3.423 1.00 92.31 75 LYS A O 1
ATOM 619 N N . THR A 1 76 ? -0.140 17.730 -3.986 1.00 91.12 76 THR A N 1
ATOM 620 C CA . THR A 1 76 ? -0.020 17.321 -5.397 1.00 91.12 76 THR A CA 1
ATOM 621 C C . THR A 1 76 ? 1.418 16.909 -5.717 1.00 91.12 76 THR A C 1
ATOM 623 O O . THR A 1 76 ? 2.008 17.339 -6.707 1.00 91.12 76 THR A O 1
ATOM 626 N N . GLU A 1 77 ? 2.010 16.093 -4.843 1.00 90.31 77 GLU A N 1
ATOM 627 C CA . GLU A 1 77 ? 3.383 15.612 -4.997 1.00 90.31 77 GLU A CA 1
ATOM 628 C C . GLU A 1 77 ? 3.487 14.627 -6.159 1.00 90.31 77 GLU A C 1
ATOM 630 O O . GLU A 1 77 ? 2.581 13.818 -6.397 1.00 90.31 77 GLU A O 1
ATOM 635 N N . ARG A 1 78 ? 4.627 14.644 -6.849 1.00 88.06 78 ARG A N 1
ATOM 636 C CA . ARG A 1 78 ? 4.937 13.746 -7.964 1.00 88.06 78 ARG A CA 1
ATOM 637 C C . ARG A 1 78 ? 6.246 13.018 -7.706 1.00 88.06 78 ARG A C 1
ATOM 639 O O . ARG A 1 78 ? 7.150 13.524 -7.044 1.00 88.06 78 ARG A O 1
ATOM 646 N N . LEU A 1 79 ? 6.361 11.807 -8.241 1.00 84.88 79 LEU A N 1
ATOM 647 C CA . LEU A 1 79 ? 7.621 11.072 -8.241 1.00 84.88 79 LEU A CA 1
ATOM 648 C C . LEU A 1 79 ? 8.257 11.192 -9.616 1.00 84.88 79 LEU A C 1
ATOM 650 O O . LEU A 1 79 ? 7.608 10.915 -10.619 1.00 84.88 79 LEU A O 1
ATOM 654 N N . ILE A 1 80 ? 9.538 11.537 -9.643 1.00 77.00 80 ILE A N 1
ATOM 655 C CA . ILE A 1 80 ? 10.364 11.455 -10.840 1.00 77.00 80 ILE A CA 1
ATOM 656 C C . ILE A 1 80 ? 10.504 9.964 -11.157 1.00 77.00 80 ILE A C 1
ATOM 658 O O . ILE A 1 80 ? 11.185 9.209 -10.442 1.00 77.00 80 ILE A O 1
ATOM 662 N N . SER A 1 81 ? 9.778 9.512 -12.177 1.00 61.62 81 SER A N 1
ATOM 663 C CA . SER A 1 81 ? 9.970 8.192 -12.753 1.00 61.62 81 SER A CA 1
ATOM 664 C C . SER A 1 81 ? 11.281 8.222 -13.519 1.00 61.62 81 SER A C 1
ATOM 666 O O . SER A 1 81 ? 11.330 8.704 -14.637 1.00 61.62 81 SER A O 1
ATOM 668 N N . VAL A 1 82 ? 12.349 7.699 -12.921 1.00 53.84 82 VAL A N 1
ATOM 669 C CA . VAL A 1 82 ? 13.487 7.244 -13.723 1.00 53.84 82 VAL A CA 1
ATOM 670 C C . VAL A 1 82 ? 13.035 5.929 -14.347 1.00 53.84 82 VAL A C 1
ATOM 672 O O . VAL A 1 82 ? 13.140 4.870 -13.708 1.00 53.84 82 VAL A O 1
ATOM 675 N N . GLY A 1 83 ? 12.418 6.015 -15.526 1.00 45.66 83 GLY A N 1
ATOM 676 C CA . GLY A 1 83 ? 12.161 4.853 -16.356 1.00 45.66 83 GLY A CA 1
ATOM 677 C C . GLY A 1 83 ? 13.492 4.196 -16.709 1.00 45.66 83 GLY A C 1
ATOM 678 O O . GLY A 1 83 ? 14.528 4.846 -16.799 1.00 45.66 83 GLY A O 1
ATOM 679 N N . THR A 1 84 ? 13.496 2.879 -16.889 1.00 44.38 84 THR A N 1
ATOM 680 C CA . THR A 1 84 ? 14.645 2.186 -17.495 1.00 44.38 84 THR A CA 1
ATOM 681 C C . THR A 1 84 ? 14.850 2.581 -18.962 1.00 44.38 84 THR A C 1
ATOM 683 O O . THR A 1 84 ? 15.917 2.315 -19.493 1.00 44.38 84 THR A O 1
ATOM 686 N N . ALA A 1 85 ? 13.858 3.216 -19.597 1.00 41.66 85 ALA A N 1
ATOM 687 C CA . ALA A 1 85 ? 13.934 3.731 -20.964 1.00 41.66 85 ALA A CA 1
ATOM 688 C C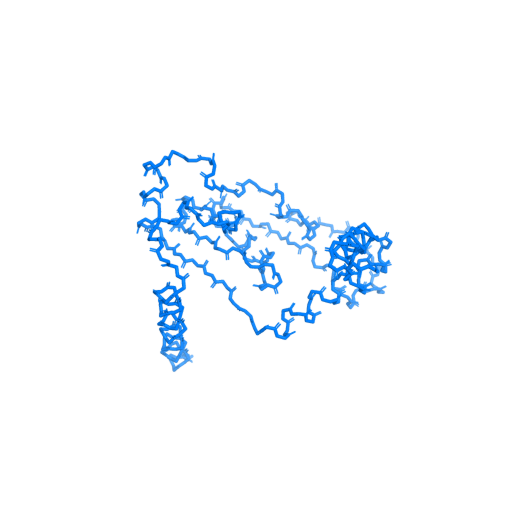 . ALA A 1 85 ? 14.627 5.105 -21.074 1.00 41.66 85 ALA A C 1
ATOM 690 O O . ALA A 1 85 ? 15.044 5.478 -22.161 1.00 41.66 85 ALA A O 1
ATOM 691 N N . ASP A 1 86 ? 14.821 5.824 -19.964 1.00 44.12 86 ASP A N 1
ATOM 692 C CA . ASP A 1 86 ? 15.422 7.168 -19.971 1.00 44.12 86 ASP A CA 1
ATOM 693 C C . ASP A 1 86 ? 16.950 7.128 -19.793 1.00 44.12 86 ASP A C 1
ATOM 695 O O . ASP A 1 86 ? 17.567 8.124 -19.423 1.00 44.12 86 ASP A O 1
ATOM 699 N N . PHE A 1 87 ? 17.585 5.975 -20.036 1.00 47.31 87 PHE A N 1
ATOM 700 C CA . PHE A 1 87 ? 19.039 5.821 -19.911 1.00 47.31 87 PHE A CA 1
ATOM 701 C C . PHE A 1 87 ? 19.842 6.652 -20.931 1.00 47.31 87 PHE A C 1
ATOM 703 O O . PHE A 1 87 ? 21.058 6.738 -20.790 1.00 47.31 87 PHE A O 1
ATOM 710 N N . GLU A 1 88 ? 19.187 7.312 -21.894 1.00 41.38 88 GLU A N 1
ATOM 711 C CA . GLU A 1 88 ? 19.841 8.170 -22.897 1.00 41.38 88 GLU A CA 1
ATOM 712 C C . GLU A 1 88 ? 19.190 9.559 -23.081 1.00 41.38 88 GLU A C 1
ATOM 714 O O . GLU A 1 88 ? 19.509 10.287 -24.021 1.00 41.38 88 GLU A O 1
ATOM 719 N N . GLY A 1 89 ? 18.306 9.986 -22.177 1.00 39.62 89 GLY A N 1
ATOM 720 C CA . GLY A 1 89 ? 17.688 11.312 -22.249 1.00 39.62 89 GLY A CA 1
ATOM 721 C C . GLY A 1 89 ? 18.423 12.327 -21.382 1.00 39.62 89 GLY A C 1
ATOM 722 O O . GLY A 1 89 ? 18.286 12.287 -20.164 1.00 39.62 89 GLY A O 1
ATOM 723 N N . LYS A 1 90 ? 19.183 13.241 -21.999 1.00 43.03 90 LYS A N 1
ATOM 724 C CA . LYS A 1 90 ? 19.800 14.401 -21.332 1.00 43.03 90 LYS A CA 1
ATOM 725 C C . LYS A 1 90 ? 18.813 15.058 -20.361 1.00 43.03 90 LYS A C 1
ATOM 727 O O . LYS A 1 90 ? 17.725 15.471 -20.755 1.00 43.03 90 LYS A O 1
ATOM 732 N N . GLU A 1 91 ? 19.242 15.149 -19.109 1.00 47.75 91 GLU A N 1
ATOM 733 C CA . GLU A 1 91 ? 18.588 15.849 -18.010 1.00 47.75 91 GLU A CA 1
ATOM 734 C C . GLU A 1 91 ? 18.362 17.312 -18.420 1.00 47.75 91 GLU A C 1
ATOM 736 O O . GLU A 1 91 ? 19.270 18.138 -18.387 1.00 47.75 91 GLU A O 1
ATOM 741 N N . ALA A 1 92 ? 17.153 17.645 -18.874 1.00 46.62 92 ALA A N 1
ATOM 742 C CA . ALA A 1 92 ? 16.695 19.014 -18.741 1.00 46.62 92 ALA A CA 1
ATOM 743 C C . ALA A 1 92 ? 16.512 19.226 -17.235 1.00 46.62 92 ALA A C 1
ATOM 745 O O . ALA A 1 92 ? 15.644 18.597 -16.631 1.00 46.62 92 ALA A O 1
ATOM 746 N N . ASP A 1 93 ? 17.345 20.085 -16.651 1.00 51.66 93 ASP A N 1
ATOM 747 C CA . ASP A 1 93 ? 17.459 20.440 -15.223 1.00 51.66 93 ASP A CA 1
ATOM 748 C C . ASP A 1 93 ? 16.168 21.035 -14.600 1.00 51.66 93 ASP A C 1
ATOM 750 O O . ASP A 1 93 ? 16.169 21.673 -13.546 1.00 51.66 93 ASP A O 1
ATOM 754 N N . TYR A 1 94 ? 15.021 20.855 -15.255 1.00 51.91 94 TYR A N 1
ATOM 755 C CA . TYR A 1 94 ? 13.721 21.298 -14.796 1.00 51.91 94 TYR A CA 1
ATOM 756 C C . TYR A 1 94 ? 13.078 20.240 -13.893 1.00 51.91 94 TYR A C 1
ATOM 758 O O . TYR A 1 94 ? 12.282 19.398 -14.319 1.00 51.91 94 TYR A O 1
ATOM 766 N N . ILE A 1 95 ? 13.386 20.309 -12.601 1.00 58.38 95 ILE A N 1
ATOM 767 C CA . ILE A 1 95 ? 12.597 19.622 -11.579 1.00 58.38 95 ILE A CA 1
ATOM 768 C C . ILE A 1 95 ? 11.361 20.482 -11.311 1.00 58.38 95 ILE A C 1
ATOM 770 O O . ILE A 1 95 ? 11.447 21.526 -10.666 1.00 58.38 95 ILE A O 1
ATOM 774 N N . ALA A 1 96 ? 10.201 20.045 -11.809 1.00 62.34 96 ALA A N 1
ATOM 775 C CA . ALA A 1 96 ? 8.933 20.704 -11.512 1.00 62.34 96 ALA A CA 1
ATOM 776 C C . ALA A 1 96 ? 8.763 20.887 -9.987 1.00 62.34 96 ALA A C 1
ATOM 778 O O . ALA A 1 96 ? 9.098 19.967 -9.227 1.00 62.34 96 ALA A O 1
ATOM 779 N N . PRO A 1 97 ? 8.205 22.019 -9.515 1.00 64.56 97 PRO A N 1
ATOM 780 C CA . PRO A 1 97 ? 7.853 22.177 -8.110 1.00 64.56 97 PRO A CA 1
ATOM 781 C C . PRO A 1 97 ? 7.019 20.967 -7.666 1.00 64.56 97 PRO A C 1
ATOM 783 O O . PRO A 1 97 ? 6.040 20.618 -8.328 1.00 64.56 97 PRO A O 1
ATOM 786 N N . ASN A 1 98 ? 7.424 20.307 -6.575 1.00 76.12 98 ASN A N 1
ATOM 787 C CA . ASN A 1 98 ? 6.808 19.084 -6.024 1.00 76.12 98 ASN A CA 1
ATOM 788 C C . ASN A 1 98 ? 7.190 17.750 -6.706 1.00 76.12 98 ASN A C 1
ATOM 790 O O . ASN A 1 98 ? 6.526 16.732 -6.489 1.00 76.12 98 ASN A O 1
ATOM 794 N N . ALA A 1 99 ? 8.255 17.712 -7.513 1.00 81.69 99 ALA A N 1
ATOM 795 C CA . ALA A 1 99 ? 8.809 16.469 -8.047 1.00 81.69 99 ALA A CA 1
ATOM 796 C C . ALA A 1 99 ? 9.919 15.899 -7.143 1.00 81.69 99 ALA A C 1
ATOM 798 O O . ALA A 1 99 ? 10.910 16.559 -6.837 1.00 81.69 99 ALA A O 1
ATOM 799 N N . HIS A 1 100 ? 9.774 14.634 -6.738 1.00 82.69 100 HIS A N 1
ATOM 800 C CA . HIS A 1 100 ? 10.689 13.975 -5.802 1.00 82.69 100 HIS A CA 1
ATOM 801 C C . HIS A 1 100 ? 11.336 12.724 -6.381 1.00 82.69 100 HIS A C 1
ATOM 803 O O . HIS A 1 100 ? 10.720 11.966 -7.131 1.00 82.69 100 HIS A O 1
ATOM 809 N N . LYS A 1 101 ? 12.560 12.415 -5.939 1.00 82.00 101 LYS A N 1
ATOM 810 C CA . LYS A 1 101 ? 13.219 11.140 -6.262 1.00 82.00 101 LYS A CA 1
ATOM 811 C C . LYS A 1 101 ? 12.354 9.951 -5.830 1.00 82.00 101 LYS A C 1
ATOM 813 O O . LYS A 1 101 ? 11.734 9.960 -4.768 1.00 82.00 101 LYS A O 1
ATOM 818 N N . SER A 1 102 ? 12.397 8.862 -6.598 1.00 73.62 102 SER A N 1
ATOM 819 C CA . SER A 1 102 ? 11.481 7.714 -6.450 1.00 73.62 102 SER A CA 1
ATOM 820 C C . SER A 1 102 ? 11.460 7.002 -5.080 1.00 73.62 102 SER A C 1
ATOM 822 O O . SER A 1 102 ? 10.609 6.137 -4.862 1.00 73.62 102 SER A O 1
ATOM 824 N N . GLY A 1 103 ? 12.414 7.274 -4.182 1.00 81.81 103 GLY A N 1
ATOM 825 C CA . GLY A 1 103 ? 12.474 6.721 -2.821 1.00 81.81 103 GLY A CA 1
ATOM 826 C C . GLY A 1 103 ? 11.895 7.637 -1.737 1.00 81.81 103 GLY A C 1
ATOM 827 O O . GLY A 1 103 ? 11.590 7.158 -0.647 1.00 81.81 103 GLY A O 1
ATOM 828 N N . TRP A 1 104 ? 11.697 8.922 -2.042 1.00 89.06 104 TRP A N 1
ATOM 829 C CA . TRP A 1 104 ? 11.264 9.967 -1.110 1.00 89.06 104 TRP A CA 1
ATOM 830 C C . TRP A 1 104 ? 10.004 9.589 -0.335 1.00 89.06 104 TRP A C 1
ATOM 832 O O . TRP A 1 104 ? 9.953 9.741 0.885 1.00 89.06 104 TRP A O 1
ATOM 842 N N . ILE A 1 105 ? 9.020 9.010 -1.029 1.00 92.44 105 ILE A N 1
ATOM 843 C CA . ILE A 1 105 ? 7.729 8.657 -0.440 1.00 92.44 105 ILE A CA 1
ATOM 844 C C . ILE A 1 105 ? 7.842 7.578 0.645 1.00 92.44 105 ILE A C 1
ATOM 846 O O . ILE A 1 105 ? 6.964 7.462 1.492 1.00 92.44 105 ILE A O 1
ATOM 850 N N . HIS A 1 106 ? 8.904 6.768 0.656 1.00 89.88 106 HIS A N 1
ATOM 851 C CA . HIS A 1 106 ? 9.057 5.697 1.642 1.00 89.88 106 HIS A CA 1
ATOM 852 C C . HIS A 1 106 ? 9.407 6.204 3.041 1.00 89.88 106 HIS A C 1
ATOM 854 O O . HIS A 1 106 ? 9.051 5.535 4.009 1.00 89.88 106 HIS A O 1
ATOM 860 N N . GLY A 1 107 ? 10.073 7.357 3.132 1.00 86.75 107 GLY A N 1
ATOM 861 C CA . GLY A 1 107 ? 10.464 7.995 4.392 1.00 86.75 107 GLY A CA 1
ATOM 862 C C . GLY A 1 107 ? 9.492 9.071 4.875 1.00 86.75 107 GLY A C 1
ATOM 863 O O . GLY A 1 107 ? 9.792 9.754 5.847 1.00 86.75 107 GLY A O 1
ATOM 864 N N . ARG A 1 108 ? 8.351 9.261 4.200 1.00 88.38 108 ARG A N 1
ATOM 865 C CA . ARG A 1 108 ? 7.332 10.225 4.639 1.00 88.38 108 ARG A CA 1
ATOM 866 C C . ARG A 1 108 ? 6.586 9.705 5.868 1.00 88.38 108 ARG A C 1
ATOM 868 O O . ARG A 1 108 ? 6.586 8.500 6.118 1.00 88.38 108 ARG A O 1
ATOM 875 N N . GLY A 1 109 ? 5.964 10.624 6.611 1.00 81.69 109 GLY A N 1
ATOM 876 C CA . GLY A 1 109 ? 5.298 10.416 7.906 1.00 81.69 109 GLY A CA 1
ATOM 877 C C . GLY A 1 109 ? 4.042 9.539 7.876 1.00 81.69 109 GLY A C 1
ATOM 878 O O . GLY A 1 109 ? 3.039 9.883 8.487 1.00 81.69 109 GLY A O 1
ATOM 879 N N . HIS A 1 110 ? 4.084 8.405 7.173 1.00 91.69 110 HIS A N 1
ATOM 880 C CA . HIS A 1 110 ? 3.023 7.407 7.175 1.00 91.69 110 HIS A CA 1
ATOM 881 C C . HIS A 1 110 ? 2.857 6.864 8.594 1.00 91.69 110 HIS A C 1
ATOM 883 O O . HIS A 1 110 ? 3.754 6.185 9.113 1.00 91.69 110 HIS A O 1
ATOM 889 N N . LYS A 1 111 ? 1.710 7.151 9.215 1.00 94.56 111 LYS A N 1
ATOM 890 C CA . LYS A 1 111 ? 1.401 6.658 10.554 1.00 94.56 111 LYS A CA 1
ATOM 891 C C . LYS A 1 111 ? 1.297 5.136 10.517 1.00 94.56 111 LYS A C 1
ATOM 893 O O . LYS A 1 111 ? 0.728 4.538 9.610 1.00 94.56 111 LYS A O 1
ATOM 898 N N . LYS A 1 112 ? 1.907 4.510 11.512 1.00 92.56 112 LYS A N 1
ATOM 899 C CA . LYS A 1 112 ? 1.920 3.058 11.758 1.00 92.56 112 LYS A CA 1
ATOM 900 C C . LYS A 1 112 ? 1.290 2.774 13.109 1.00 92.56 112 LYS A C 1
ATOM 902 O O . LYS A 1 112 ? 1.169 3.698 13.906 1.00 92.56 112 LYS A O 1
ATOM 907 N N . MET A 1 113 ? 1.039 1.502 13.409 1.00 89.81 113 MET A N 1
ATOM 908 C CA . MET A 1 113 ? 0.391 1.097 14.659 1.00 89.81 113 MET A CA 1
ATOM 909 C C . MET A 1 113 ? 1.014 1.713 15.919 1.00 89.81 113 MET A C 1
ATOM 911 O O . MET A 1 113 ? 0.291 2.217 16.760 1.00 89.81 113 MET A O 1
ATOM 915 N N . LYS A 1 114 ? 2.351 1.783 15.990 1.00 88.94 114 LYS A N 1
ATOM 916 C CA . LYS A 1 114 ? 3.094 2.354 17.130 1.00 88.94 114 LYS A CA 1
ATOM 917 C C . LYS A 1 114 ? 2.798 3.826 17.473 1.00 88.94 114 LYS A C 1
ATOM 919 O O . LYS A 1 114 ? 3.350 4.320 18.444 1.00 88.94 114 LYS A O 1
ATOM 924 N N . HIS A 1 115 ? 2.050 4.548 16.638 1.00 92.12 115 HIS A N 1
ATOM 925 C CA . HIS A 1 115 ? 1.716 5.959 16.866 1.00 92.12 115 HIS A CA 1
ATOM 926 C C . HIS A 1 115 ? 0.345 6.146 17.529 1.00 92.12 115 HIS A C 1
ATOM 928 O O . HIS A 1 115 ? -0.117 7.277 17.609 1.00 92.12 115 HIS A O 1
ATOM 934 N N . TYR A 1 116 ? -0.311 5.061 17.939 1.00 92.44 116 TYR A N 1
ATOM 935 C CA . TYR A 1 116 ? -1.672 5.070 18.463 1.00 92.44 116 TYR A CA 1
ATOM 936 C C . TYR A 1 116 ? -1.764 4.225 19.734 1.00 92.44 116 TYR A C 1
ATOM 938 O O . TYR A 1 116 ? -1.042 3.230 19.862 1.00 92.44 116 TYR A O 1
ATOM 946 N N . SER A 1 117 ? -2.675 4.596 20.636 1.00 93.50 117 SER A N 1
ATOM 947 C CA . SER A 1 117 ? -3.052 3.754 21.779 1.00 93.50 117 SER A CA 1
ATOM 948 C C . SER A 1 117 ? -3.813 2.496 21.335 1.00 93.50 117 SER A C 1
ATOM 950 O O . SER A 1 117 ? -4.212 2.351 20.174 1.00 93.50 117 SER A O 1
ATOM 952 N N . GLU A 1 118 ? -4.032 1.562 22.258 1.00 89.19 118 GLU A N 1
ATOM 953 C CA . GLU A 1 118 ? -4.766 0.325 21.984 1.00 89.19 118 GLU A CA 1
ATOM 954 C C . GLU A 1 118 ? -6.234 0.586 21.603 1.00 89.19 118 GLU A C 1
ATOM 956 O O . GLU A 1 118 ? -6.762 -0.018 20.661 1.00 89.19 118 GLU A O 1
ATOM 961 N N . GLU A 1 119 ? -6.875 1.530 22.286 1.00 93.31 119 GLU A N 1
ATOM 962 C CA . GLU A 1 119 ? -8.250 1.967 22.038 1.00 93.31 119 GLU A CA 1
ATOM 963 C C . GLU A 1 119 ? -8.351 2.643 20.669 1.00 93.31 119 GLU A C 1
ATOM 965 O O . GLU A 1 119 ? -9.215 2.321 19.849 1.00 93.31 119 GLU A O 1
ATOM 970 N N . GLU A 1 120 ? -7.404 3.535 20.384 1.00 95.12 120 GLU A N 1
ATOM 971 C CA . GLU A 1 120 ? -7.287 4.242 19.117 1.00 95.12 120 GLU A CA 1
ATOM 972 C C . GLU A 1 120 ? -7.080 3.302 17.926 1.00 95.12 120 GLU A C 1
ATOM 974 O O . GLU A 1 120 ? -7.660 3.512 16.853 1.00 95.12 120 GLU A O 1
ATOM 979 N N . LEU A 1 121 ? -6.246 2.277 18.102 1.00 92.62 121 LEU A N 1
ATOM 980 C CA . LEU A 1 121 ? -6.017 1.221 17.121 1.00 92.62 121 LEU A CA 1
ATOM 981 C C . LEU A 1 121 ? -7.286 0.426 16.865 1.00 92.62 121 LEU A C 1
ATOM 983 O O . LEU A 1 121 ? -7.646 0.210 15.708 1.00 92.62 121 LEU A O 1
ATOM 987 N N . SER A 1 122 ? -7.962 0.010 17.933 1.00 90.94 122 SER A N 1
ATOM 988 C CA . SER A 1 122 ? -9.183 -0.792 17.858 1.00 90.94 122 SER A CA 1
ATOM 989 C C . SER A 1 122 ? -10.290 -0.040 17.123 1.00 90.94 122 SER A C 1
ATOM 991 O O . SER A 1 122 ? -10.894 -0.584 16.196 1.00 90.94 122 SER A O 1
ATOM 993 N N . LEU A 1 123 ? -10.477 1.248 17.435 1.00 95.00 123 LEU A N 1
ATOM 994 C CA . LEU A 1 123 ? -11.435 2.111 16.748 1.00 95.00 123 LEU A CA 1
ATOM 995 C C . LEU A 1 123 ? -11.142 2.202 15.245 1.00 95.00 123 LEU A C 1
ATOM 997 O O . LEU A 1 123 ? -12.042 2.034 14.421 1.00 95.00 123 LEU A O 1
ATOM 1001 N N . ARG A 1 124 ? -9.882 2.436 14.865 1.00 95.44 124 ARG A N 1
ATOM 1002 C CA . ARG A 1 124 ? -9.474 2.550 13.454 1.00 95.44 124 ARG A CA 1
ATOM 1003 C C . ARG A 1 124 ? -9.609 1.222 12.721 1.00 95.44 124 ARG A C 1
ATOM 1005 O O . ARG A 1 124 ? -10.122 1.186 11.608 1.00 95.44 124 ARG A O 1
ATOM 1012 N N . LEU A 1 125 ? -9.196 0.117 13.339 1.00 91.88 125 LEU A N 1
ATOM 1013 C CA . LEU A 1 125 ? -9.348 -1.221 12.767 1.00 91.88 125 LEU A CA 1
ATOM 1014 C C . LEU A 1 125 ? -10.822 -1.581 12.560 1.00 91.88 125 LEU A C 1
ATOM 1016 O O . LEU A 1 125 ? -11.137 -2.232 11.567 1.00 91.88 125 LEU A O 1
ATOM 1020 N N . ALA A 1 126 ? -11.728 -1.129 13.425 1.00 92.44 126 ALA A N 1
ATOM 1021 C CA . ALA A 1 126 ? -13.160 -1.333 13.240 1.00 92.44 126 ALA A CA 1
ATOM 1022 C C . ALA A 1 126 ? -13.735 -0.440 12.127 1.00 92.44 126 ALA A C 1
ATOM 1024 O O . ALA A 1 126 ? -14.436 -0.929 11.244 1.00 92.44 126 ALA A O 1
ATOM 1025 N N . THR A 1 127 ? -13.395 0.851 12.126 1.00 96.94 127 THR A N 1
ATOM 1026 C CA . THR A 1 127 ? -14.119 1.870 11.343 1.00 96.94 127 THR A CA 1
ATOM 1027 C C . THR A 1 127 ? -13.485 2.223 9.998 1.00 96.94 127 THR A C 1
ATOM 1029 O O . THR A 1 127 ? -14.193 2.630 9.081 1.00 96.94 127 THR A O 1
ATOM 1032 N N . TYR A 1 128 ? -12.167 2.074 9.833 1.00 97.50 128 TYR A N 1
ATOM 1033 C CA . TYR A 1 128 ? -11.485 2.524 8.616 1.00 97.50 128 TYR A CA 1
ATOM 1034 C C . TYR A 1 128 ? -11.628 1.504 7.485 1.00 97.50 128 TYR A C 1
ATOM 1036 O O . TYR A 1 128 ? -11.639 0.279 7.696 1.00 97.50 128 TYR A O 1
ATOM 1044 N N . ARG A 1 129 ? -11.650 2.021 6.252 1.00 96.56 129 ARG A N 1
ATOM 1045 C CA . ARG A 1 129 ? -11.581 1.216 5.030 1.00 96.56 129 ARG A CA 1
ATOM 1046 C C . ARG A 1 129 ? -10.216 0.543 4.941 1.00 96.56 129 ARG A C 1
ATOM 1048 O O . ARG A 1 129 ? -9.193 1.183 5.144 1.00 96.56 129 ARG A O 1
ATOM 1055 N N . LYS A 1 130 ? -10.187 -0.747 4.617 1.00 94.00 130 LYS A N 1
ATOM 1056 C CA . LYS A 1 130 ? -8.951 -1.539 4.541 1.00 94.00 130 LYS A CA 1
ATOM 1057 C C . LYS A 1 130 ? -8.646 -1.828 3.083 1.00 94.00 130 LYS A C 1
ATOM 1059 O O . LYS A 1 130 ? -9.479 -2.400 2.387 1.00 94.00 130 LYS A O 1
ATOM 1064 N N . ILE A 1 131 ? -7.469 -1.420 2.628 1.00 94.75 131 ILE A N 1
ATOM 1065 C CA . ILE A 1 131 ? -7.046 -1.556 1.237 1.00 94.75 131 ILE A CA 1
ATOM 1066 C C . ILE A 1 131 ? -5.772 -2.390 1.186 1.00 94.75 131 ILE A C 1
ATOM 1068 O O . ILE A 1 131 ? -4.799 -2.136 1.900 1.00 94.75 131 ILE A O 1
ATOM 1072 N N . ILE A 1 132 ? -5.776 -3.370 0.292 1.00 92.25 132 ILE A N 1
ATOM 1073 C CA . ILE A 1 132 ? -4.599 -4.114 -0.129 1.00 92.25 132 ILE A CA 1
ATOM 1074 C C . ILE A 1 132 ? -4.588 -4.120 -1.651 1.00 92.25 132 ILE A C 1
ATOM 1076 O O . ILE A 1 132 ? -5.598 -4.416 -2.284 1.00 92.25 132 ILE A O 1
ATOM 1080 N N . VAL A 1 133 ? -3.446 -3.767 -2.233 1.00 92.06 133 VAL A N 1
ATOM 1081 C CA . VAL A 1 133 ? -3.243 -3.875 -3.677 1.00 92.06 133 VAL A CA 1
ATOM 1082 C C . VAL A 1 133 ? -2.430 -5.128 -3.932 1.00 92.06 133 VAL A C 1
ATOM 1084 O O . VAL A 1 133 ? -1.343 -5.307 -3.374 1.00 92.06 133 VAL A O 1
ATOM 1087 N N . VAL A 1 134 ? -2.994 -6.000 -4.756 1.00 88.69 134 VAL A N 1
ATOM 1088 C CA . VAL A 1 134 ? -2.381 -7.255 -5.172 1.00 88.69 134 VAL A CA 1
ATOM 1089 C C . VAL A 1 134 ? -1.925 -7.145 -6.620 1.00 88.69 134 VAL A C 1
ATOM 1091 O O . VAL A 1 134 ? -2.425 -6.332 -7.393 1.00 88.69 134 VAL A O 1
ATOM 1094 N N . ARG A 1 135 ? -0.928 -7.949 -6.964 1.00 88.50 135 ARG A N 1
ATOM 1095 C CA . ARG A 1 135 ? -0.384 -8.093 -8.311 1.00 88.50 135 ARG A CA 1
ATOM 1096 C C . ARG A 1 135 ? -0.119 -9.573 -8.534 1.00 88.50 135 ARG A C 1
ATOM 1098 O O . ARG A 1 135 ? 0.125 -10.276 -7.548 1.00 88.50 135 ARG A O 1
ATOM 1105 N N . ASP A 1 136 ? -0.129 -10.006 -9.789 1.00 91.50 136 ASP A N 1
ATOM 1106 C CA . ASP A 1 136 ? 0.302 -11.351 -10.152 1.00 91.50 136 ASP A CA 1
ATOM 1107 C C . ASP A 1 136 ? 1.645 -11.709 -9.463 1.00 91.50 136 ASP A C 1
ATOM 1109 O O . ASP A 1 136 ? 2.580 -10.888 -9.458 1.00 91.50 136 ASP A O 1
ATOM 1113 N N . PRO A 1 137 ? 1.752 -12.888 -8.819 1.00 91.31 137 PRO A N 1
ATOM 1114 C CA . PRO A 1 137 ? 2.955 -13.281 -8.095 1.00 91.31 137 PRO A CA 1
ATOM 1115 C C . PRO A 1 137 ? 4.221 -13.319 -8.958 1.00 91.31 137 PRO A C 1
ATOM 1117 O O . PRO A 1 137 ? 5.279 -12.900 -8.478 1.00 91.31 137 PRO A O 1
ATOM 1120 N N . PHE A 1 138 ? 4.134 -13.771 -10.212 1.00 94.62 138 PHE A N 1
ATOM 1121 C CA . PHE A 1 138 ? 5.285 -13.865 -11.111 1.00 94.62 138 PHE A CA 1
ATOM 1122 C C . PHE A 1 138 ? 5.719 -12.491 -11.601 1.00 94.62 138 PHE A C 1
ATOM 1124 O O . PHE A 1 138 ? 6.912 -12.187 -11.587 1.00 94.62 138 PHE A O 1
ATOM 1131 N N . GLU A 1 139 ? 4.780 -11.600 -11.914 1.00 92.31 139 GLU A N 1
ATOM 1132 C CA . GLU A 1 139 ? 5.127 -10.212 -12.225 1.00 92.31 139 GLU A CA 1
ATOM 1133 C C . GLU A 1 139 ? 5.773 -9.496 -11.031 1.00 92.31 139 GLU A C 1
ATOM 1135 O O . GLU A 1 139 ? 6.728 -8.721 -11.173 1.00 92.31 139 GLU A O 1
ATOM 1140 N N . ARG A 1 140 ? 5.263 -9.752 -9.820 1.00 93.38 140 ARG A N 1
ATOM 1141 C CA . ARG A 1 140 ? 5.831 -9.209 -8.583 1.00 93.38 140 ARG A CA 1
ATOM 1142 C C . ARG A 1 140 ? 7.254 -9.726 -8.369 1.00 93.38 140 ARG A C 1
ATOM 1144 O O . ARG A 1 140 ? 8.127 -8.933 -7.992 1.00 93.38 140 ARG A O 1
ATOM 1151 N N . LEU A 1 141 ? 7.490 -11.013 -8.625 1.00 93.56 141 LEU A N 1
ATOM 1152 C CA . LEU A 1 141 ? 8.804 -11.648 -8.546 1.00 93.56 141 LEU A CA 1
ATOM 1153 C C . LEU A 1 141 ? 9.765 -11.073 -9.591 1.00 93.56 141 LEU A C 1
ATOM 1155 O O . LEU A 1 141 ? 10.847 -10.621 -9.223 1.00 93.56 141 LEU A O 1
ATOM 1159 N N . ALA A 1 142 ? 9.354 -10.984 -10.855 1.00 93.00 142 ALA A N 1
ATOM 1160 C CA . ALA A 1 142 ? 10.149 -10.394 -11.929 1.00 93.00 142 ALA A CA 1
ATOM 1161 C C . ALA A 1 142 ? 10.510 -8.929 -11.624 1.00 93.00 142 ALA A C 1
ATOM 1163 O O . ALA A 1 142 ? 11.665 -8.514 -11.736 1.00 93.00 142 ALA A O 1
ATOM 1164 N N . SER A 1 143 ? 9.554 -8.140 -11.120 1.00 90.75 143 SER A N 1
ATOM 1165 C CA . SER A 1 143 ? 9.804 -6.756 -10.703 1.00 90.75 143 SER A CA 1
ATOM 1166 C C . SER A 1 143 ? 10.784 -6.658 -9.528 1.00 90.75 143 SER A C 1
ATOM 1168 O O . SER A 1 143 ? 11.549 -5.688 -9.428 1.00 90.75 143 SER A O 1
ATOM 1170 N N . ALA A 1 144 ? 10.738 -7.611 -8.590 1.00 91.62 144 ALA A N 1
ATOM 1171 C CA . ALA A 1 144 ? 11.718 -7.710 -7.514 1.00 91.62 144 ALA A CA 1
ATOM 1172 C C . ALA A 1 144 ? 13.099 -8.061 -8.076 1.00 91.62 144 ALA A C 1
ATOM 1174 O O . ALA A 1 144 ? 14.058 -7.358 -7.757 1.00 91.62 144 ALA A O 1
ATOM 1175 N N . TRP A 1 145 ? 13.177 -9.064 -8.953 1.00 90.75 145 TRP A N 1
ATOM 1176 C CA . TRP A 1 145 ? 14.410 -9.511 -9.590 1.00 90.75 145 TRP A CA 1
ATOM 1177 C C . TRP A 1 145 ? 15.117 -8.368 -10.321 1.00 90.75 145 TRP A C 1
ATOM 1179 O O . TRP A 1 145 ? 16.222 -7.978 -9.944 1.00 90.75 145 TRP A O 1
ATOM 1189 N N . LEU A 1 146 ? 14.425 -7.735 -11.274 1.00 90.69 146 LEU A N 1
ATOM 1190 C CA . LEU A 1 146 ? 14.951 -6.606 -12.042 1.00 90.69 146 LEU A CA 1
ATOM 1191 C C . LEU A 1 146 ? 15.399 -5.463 -11.129 1.00 90.69 146 LEU A C 1
ATOM 1193 O O . LEU A 1 146 ? 16.450 -4.864 -11.331 1.00 90.69 146 LEU A O 1
ATOM 1197 N N . ASN A 1 147 ? 14.640 -5.156 -10.073 1.00 86.50 147 ASN A N 1
ATOM 1198 C CA . ASN A 1 147 ? 15.036 -4.088 -9.163 1.00 86.50 147 ASN A CA 1
ATOM 1199 C C . ASN A 1 147 ? 16.299 -4.420 -8.364 1.00 86.50 147 ASN A C 1
ATOM 1201 O O . ASN A 1 147 ? 17.114 -3.523 -8.166 1.00 86.50 147 ASN A O 1
ATOM 1205 N N . LYS A 1 148 ? 16.420 -5.649 -7.856 1.00 86.75 148 LYS A N 1
ATOM 1206 C CA . LYS A 1 148 ? 17.441 -6.026 -6.872 1.00 86.75 148 LYS A CA 1
ATOM 1207 C C . LYS A 1 148 ? 18.725 -6.564 -7.484 1.00 86.75 148 LYS A C 1
ATOM 1209 O O . LYS A 1 148 ? 19.782 -6.296 -6.924 1.00 86.75 148 LYS A O 1
ATOM 1214 N N . PHE A 1 149 ? 18.631 -7.27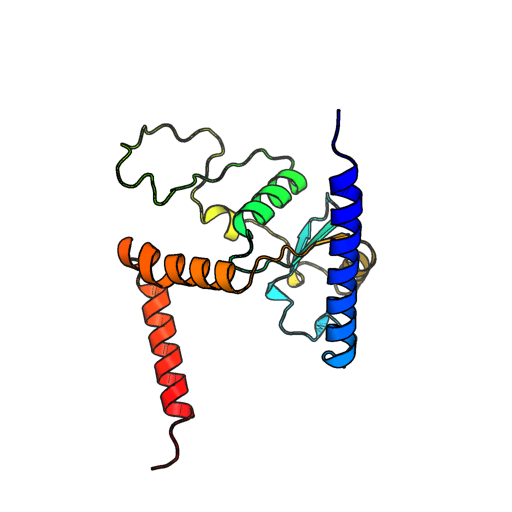1 -8.604 1.00 87.94 149 PHE A N 1
ATOM 1215 C CA . PHE A 1 149 ? 19.758 -7.972 -9.221 1.00 87.94 149 PHE A CA 1
ATOM 1216 C C . PHE A 1 149 ? 20.211 -7.356 -10.546 1.00 87.94 149 PHE A C 1
ATOM 1218 O O . PHE A 1 149 ? 21.324 -7.630 -10.971 1.00 87.94 149 PHE A O 1
ATOM 1225 N N . VAL A 1 150 ? 19.402 -6.490 -11.165 1.00 87.06 150 VAL A N 1
ATOM 1226 C CA . VAL A 1 150 ? 19.773 -5.809 -12.418 1.00 87.06 150 VAL A CA 1
ATOM 1227 C C . VAL A 1 150 ? 19.986 -4.315 -12.169 1.00 87.06 150 VAL A C 1
ATOM 1229 O O . VAL A 1 150 ? 21.109 -3.819 -12.185 1.00 87.06 150 VAL A O 1
ATOM 1232 N N . ASN A 1 151 ? 18.923 -3.592 -11.815 1.00 83.56 151 ASN A N 1
ATOM 1233 C CA . ASN A 1 151 ? 18.934 -2.127 -11.782 1.00 83.56 151 ASN A CA 1
ATOM 1234 C C . ASN A 1 151 ? 19.710 -1.538 -10.595 1.00 83.56 151 ASN A C 1
ATOM 1236 O O . ASN A 1 151 ? 20.328 -0.486 -10.729 1.00 83.56 151 ASN A O 1
ATOM 1240 N N . MET A 1 152 ? 19.641 -2.150 -9.407 1.00 82.56 152 MET A N 1
ATOM 1241 C CA . MET A 1 152 ? 20.415 -1.682 -8.247 1.00 82.56 152 MET A CA 1
ATOM 1242 C C . MET A 1 152 ? 21.926 -1.891 -8.449 1.00 82.56 152 MET A C 1
ATOM 1244 O O . MET A 1 152 ? 22.657 -0.913 -8.282 1.00 82.56 152 MET A O 1
ATOM 1248 N N . PRO A 1 153 ? 22.400 -3.086 -8.859 1.00 83.25 153 PRO A N 1
ATOM 1249 C CA . PRO A 1 153 ? 23.805 -3.301 -9.202 1.00 83.25 153 PRO A CA 1
ATOM 1250 C C . PRO A 1 153 ? 24.308 -2.387 -10.320 1.00 83.25 153 PRO A C 1
ATOM 1252 O O . PRO A 1 153 ? 25.364 -1.787 -10.151 1.00 83.25 153 PRO A O 1
ATOM 1255 N N . ALA A 1 154 ? 23.528 -2.190 -11.391 1.00 80.94 154 ALA A N 1
ATOM 1256 C CA . ALA A 1 154 ? 23.884 -1.271 -12.478 1.00 80.94 154 ALA A CA 1
ATOM 1257 C C . ALA A 1 154 ? 24.072 0.185 -12.005 1.00 80.94 154 ALA A C 1
ATOM 1259 O O . ALA A 1 154 ? 24.859 0.931 -12.572 1.00 80.94 154 ALA A O 1
ATOM 1260 N N . ARG A 1 155 ? 23.394 0.589 -10.922 1.00 74.94 155 ARG A N 1
ATOM 1261 C CA . ARG A 1 155 ? 23.550 1.903 -10.266 1.00 74.94 155 ARG A CA 1
ATOM 1262 C C . ARG A 1 155 ? 24.615 1.906 -9.159 1.00 74.94 155 ARG A C 1
ATOM 1264 O O . ARG A 1 155 ? 24.560 2.743 -8.260 1.00 74.94 155 ARG A O 1
ATOM 1271 N N . GLY A 1 156 ? 25.504 0.912 -9.125 1.00 78.19 156 GLY A N 1
ATOM 1272 C CA . GLY A 1 156 ? 26.544 0.757 -8.100 1.00 78.19 156 GLY A CA 1
ATOM 1273 C C . GLY A 1 156 ? 26.024 0.399 -6.699 1.00 78.19 156 GLY A C 1
ATOM 1274 O O . GLY A 1 156 ? 26.789 0.334 -5.737 1.00 78.19 156 GLY A O 1
ATOM 1275 N N . THR A 1 157 ? 24.722 0.139 -6.536 1.00 78.50 157 THR A N 1
ATOM 1276 C CA . THR A 1 157 ? 24.107 -0.127 -5.229 1.00 78.50 157 THR A CA 1
ATOM 1277 C C . THR A 1 157 ? 24.098 -1.627 -4.926 1.00 78.50 157 THR A C 1
ATOM 1279 O O . THR A 1 157 ? 23.095 -2.316 -5.110 1.00 78.50 157 THR A O 1
ATOM 1282 N N . LEU A 1 158 ? 25.213 -2.145 -4.407 1.00 83.44 158 LEU A N 1
ATOM 1283 C CA . LEU A 1 158 ? 25.378 -3.575 -4.087 1.00 83.44 158 LEU A CA 1
ATOM 1284 C C . LEU A 1 158 ? 24.969 -3.965 -2.658 1.00 83.44 158 LEU A C 1
ATOM 1286 O O . LEU A 1 158 ? 24.956 -5.149 -2.330 1.00 83.44 158 LEU A O 1
ATOM 1290 N N . SER A 1 159 ? 24.627 -2.997 -1.802 1.00 82.81 159 SER A N 1
ATOM 1291 C CA . SER A 1 159 ? 24.329 -3.230 -0.376 1.00 82.81 159 SER A CA 1
ATOM 1292 C C . SER A 1 159 ? 23.265 -4.314 -0.157 1.00 82.81 159 SER A C 1
ATOM 1294 O O . SER A 1 159 ? 23.437 -5.204 0.675 1.00 82.81 159 SER A O 1
ATOM 1296 N N . TRP A 1 160 ? 22.197 -4.309 -0.962 1.00 83.94 160 TRP A N 1
ATOM 1297 C CA . TRP A 1 160 ? 21.135 -5.306 -0.830 1.00 83.94 160 TRP A CA 1
ATOM 1298 C C . TRP A 1 160 ? 21.603 -6.718 -1.206 1.00 83.94 160 TRP A C 1
ATOM 1300 O O . TRP A 1 160 ? 21.317 -7.658 -0.468 1.00 83.94 160 TRP A O 1
ATOM 1310 N N . VAL A 1 161 ? 22.346 -6.862 -2.310 1.00 85.06 161 VAL A N 1
ATOM 1311 C CA . VAL A 1 161 ? 22.881 -8.155 -2.772 1.00 85.06 161 VAL A CA 1
ATOM 1312 C C . VAL A 1 161 ? 23.900 -8.694 -1.771 1.00 85.06 161 VAL A C 1
ATOM 1314 O O . VAL A 1 161 ? 23.800 -9.844 -1.358 1.00 85.06 161 VAL A O 1
ATOM 1317 N N . LYS A 1 162 ? 24.814 -7.843 -1.288 1.00 88.00 162 LYS A N 1
ATOM 1318 C CA . LYS A 1 162 ? 25.767 -8.195 -0.224 1.00 88.00 162 LYS A CA 1
ATOM 1319 C C . LYS A 1 162 ? 25.045 -8.673 1.039 1.00 88.00 162 LYS A C 1
ATOM 1321 O O . LYS A 1 162 ? 25.384 -9.720 1.582 1.00 88.00 162 LYS A O 1
ATOM 1326 N N . GLY A 1 163 ? 24.012 -7.948 1.474 1.00 88.12 163 GLY A N 1
ATOM 1327 C CA . GLY A 1 163 ? 23.209 -8.322 2.638 1.00 88.12 163 GLY A CA 1
ATOM 1328 C C . GLY A 1 163 ? 22.404 -9.611 2.443 1.00 88.12 163 GLY A C 1
ATOM 1329 O O . GLY A 1 163 ? 22.240 -10.379 3.390 1.00 88.12 163 GLY A O 1
ATOM 1330 N N . LEU A 1 164 ? 21.908 -9.878 1.231 1.00 88.06 164 LEU A N 1
ATOM 1331 C CA . LEU A 1 164 ? 21.268 -11.152 0.903 1.00 88.06 164 LEU A CA 1
ATOM 1332 C C . LEU A 1 164 ? 22.276 -12.300 0.971 1.00 88.06 164 LEU A C 1
ATOM 1334 O O . LEU A 1 164 ? 22.007 -13.276 1.663 1.00 88.06 164 LEU A O 1
ATOM 1338 N N . ASN A 1 165 ? 23.428 -12.160 0.316 1.00 89.38 165 ASN A N 1
ATOM 1339 C CA . ASN A 1 165 ? 24.469 -13.186 0.298 1.00 89.38 165 ASN A CA 1
ATOM 1340 C C . ASN A 1 165 ? 24.954 -13.514 1.710 1.00 89.38 165 ASN A C 1
ATOM 1342 O O . ASN A 1 165 ? 25.095 -14.683 2.050 1.00 89.38 165 ASN A O 1
ATOM 1346 N N . HIS A 1 166 ? 25.123 -12.500 2.562 1.00 91.62 166 HIS A N 1
ATOM 1347 C CA . HIS A 1 166 ? 25.452 -12.717 3.968 1.00 91.62 166 HIS A CA 1
ATOM 1348 C C . HIS A 1 166 ? 24.387 -13.561 4.690 1.00 91.62 166 HIS A C 1
ATOM 1350 O O . HIS A 1 166 ? 24.719 -14.540 5.350 1.00 91.62 166 HIS A O 1
ATOM 1356 N N . ARG A 1 167 ? 23.094 -13.240 4.525 1.00 91.19 167 ARG A N 1
ATOM 1357 C CA . ARG A 1 167 ? 22.007 -14.035 5.126 1.00 91.19 167 ARG A CA 1
ATOM 1358 C C . ARG A 1 167 ? 21.930 -15.455 4.572 1.00 91.19 167 ARG A C 1
ATOM 1360 O O . ARG A 1 167 ? 21.642 -16.365 5.341 1.00 91.19 167 ARG A O 1
ATOM 1367 N N . LEU A 1 168 ? 22.155 -15.634 3.270 1.00 90.81 168 LEU A N 1
ATOM 1368 C CA . LEU A 1 168 ? 22.162 -16.950 2.629 1.00 90.81 168 LEU A CA 1
ATOM 1369 C C . LEU A 1 168 ? 23.301 -17.811 3.163 1.00 90.81 168 LEU A C 1
ATOM 1371 O O . LEU A 1 168 ? 23.054 -18.956 3.519 1.00 90.81 168 LEU A O 1
ATOM 1375 N N . ARG A 1 169 ? 24.501 -17.241 3.315 1.00 91.38 169 ARG A N 1
ATOM 1376 C CA . ARG A 1 169 ? 25.637 -17.937 3.923 1.00 91.38 169 ARG A CA 1
ATOM 1377 C C . ARG A 1 169 ? 25.308 -18.390 5.347 1.00 91.38 169 ARG A C 1
ATOM 1379 O O . ARG A 1 169 ? 25.385 -19.574 5.637 1.00 91.38 169 ARG A O 1
ATOM 1386 N N . ASN A 1 170 ? 24.804 -17.487 6.189 1.00 91.31 170 ASN A N 1
ATOM 1387 C CA . ASN A 1 170 ? 24.423 -17.830 7.565 1.00 91.31 170 ASN A CA 1
ATOM 1388 C C . ASN A 1 170 ? 23.250 -18.833 7.625 1.00 91.31 170 ASN A C 1
ATOM 1390 O O . ASN A 1 170 ? 23.040 -19.507 8.632 1.00 91.31 170 ASN A O 1
ATOM 1394 N N . TYR A 1 171 ? 22.392 -18.879 6.601 1.00 90.88 171 TYR A N 1
ATOM 1395 C CA . TYR A 1 171 ? 21.341 -19.892 6.499 1.00 90.88 171 TYR A CA 1
ATOM 1396 C C . TYR A 1 171 ? 21.934 -21.251 6.125 1.00 90.88 171 TYR A C 1
ATOM 1398 O O . TYR A 1 171 ? 21.600 -22.237 6.770 1.00 90.88 171 TYR A O 1
ATOM 1406 N N . GLN A 1 172 ? 22.830 -21.298 5.140 1.00 89.69 172 GLN A N 1
ATOM 1407 C CA . GLN A 1 172 ? 23.522 -22.519 4.734 1.00 89.69 172 GLN A CA 1
ATOM 1408 C C . GLN A 1 172 ? 24.339 -23.104 5.887 1.00 89.69 172 GLN A C 1
ATOM 1410 O O . GLN A 1 172 ? 24.192 -24.282 6.166 1.00 89.69 172 GLN A O 1
ATOM 1415 N N . GLU A 1 173 ? 25.098 -22.280 6.613 1.00 89.44 173 GLU A N 1
ATOM 1416 C CA . GLU A 1 173 ? 25.884 -22.703 7.783 1.00 89.44 173 GLU A CA 1
ATOM 1417 C C . GLU A 1 173 ? 25.006 -23.313 8.892 1.00 89.44 173 GLU A C 1
ATOM 1419 O O . GLU A 1 173 ? 25.382 -24.310 9.493 1.00 89.44 173 GLU A O 1
ATOM 1424 N N . ARG A 1 174 ? 23.811 -22.758 9.144 1.00 87.25 174 ARG A N 1
ATOM 1425 C CA . ARG A 1 174 ? 22.879 -23.274 10.170 1.00 87.25 174 ARG A CA 1
ATOM 1426 C C . ARG A 1 174 ? 22.116 -24.532 9.767 1.00 87.25 174 ARG A C 1
ATOM 1428 O O . ARG A 1 174 ? 21.574 -25.196 10.638 1.00 87.25 174 ARG A O 1
ATOM 1435 N N . ASN A 1 175 ? 21.991 -24.794 8.469 1.00 86.75 175 ASN A N 1
ATOM 1436 C CA . ASN A 1 175 ? 21.244 -25.937 7.937 1.00 86.75 175 ASN A CA 1
ATOM 1437 C C . ASN A 1 175 ? 22.169 -26.942 7.245 1.00 86.75 175 ASN A C 1
ATOM 1439 O O . ASN A 1 175 ? 21.697 -27.809 6.510 1.00 86.75 175 ASN A O 1
ATOM 1443 N N . GLN A 1 176 ? 23.482 -26.805 7.432 1.00 80.94 176 GLN A N 1
ATOM 1444 C CA . GLN A 1 176 ? 24.418 -27.811 6.982 1.00 80.94 176 GLN A CA 1
ATOM 1445 C C . GLN A 1 176 ? 24.214 -29.037 7.879 1.00 80.94 176 GLN A C 1
ATOM 1447 O O . GLN A 1 176 ? 24.209 -28.873 9.099 1.00 80.94 176 GLN A O 1
ATOM 1452 N N . PRO A 1 177 ? 23.979 -30.233 7.313 1.00 73.69 177 PRO A N 1
ATOM 1453 C CA . PRO A 1 177 ? 23.897 -31.439 8.122 1.00 73.69 177 PRO A CA 1
ATOM 1454 C C . PRO A 1 177 ? 25.212 -31.596 8.890 1.00 73.69 177 PRO A C 1
ATOM 1456 O O . PRO A 1 177 ? 26.275 -31.316 8.324 1.00 73.69 177 PRO A O 1
ATOM 1459 N N . ASP A 1 178 ? 25.125 -31.994 10.162 1.00 73.50 178 ASP A N 1
ATOM 1460 C CA . ASP A 1 178 ? 26.301 -32.308 10.975 1.00 73.50 178 ASP A CA 1
ATOM 1461 C C . ASP A 1 178 ? 27.211 -33.246 10.163 1.00 73.50 178 ASP A C 1
ATOM 1463 O O . ASP A 1 178 ? 26.748 -34.258 9.631 1.00 73.50 178 ASP A O 1
ATOM 1467 N N . LYS A 1 179 ? 28.467 -32.831 9.966 1.00 58.44 179 LYS A N 1
ATOM 1468 C CA . LYS A 1 179 ? 29.470 -33.602 9.221 1.00 58.44 179 LYS A CA 1
ATOM 1469 C C . LYS A 1 179 ? 29.811 -34.904 9.929 1.00 58.44 179 LYS A C 1
ATOM 1471 O O . LYS A 1 179 ? 29.975 -34.861 11.167 1.00 58.44 179 LYS A O 1
#

Organism: Branchiostoma belcheri (NCBI:txid7741)

Radius of gyration: 20.43 Å; chains: 1; bounding box: 50×56×45 Å

pLDDT: mean 82.84, std 15.43, range [39.62, 97.88]